Protein AF-A0A1F2UTS4-F1 (afdb_monomer)

Solvent-accessible surface area (backbone atoms only — not comparable to full-atom values): 5993 Å² total; per-residue (Å²): 135,87,84,77,81,80,77,76,79,77,78,52,72,67,57,52,50,58,37,44,77,69,73,43,92,57,64,93,75,62,80,80,78,71,81,84,73,78,79,88,81,87,81,90,79,92,71,55,71,69,58,50,52,55,44,47,52,54,13,60,77,68,72,48,55,52,67,56,50,53,52,51,53,56,50,50,54,52,50,53,51,51,52,57,53,51,54,69,73,76,109

Secondary structure (DSSP, 8-state):
---------PPPHHHHHHHHHTT---GGG----S-PPPPPPP------HHHHHHHHHHHHHTTS-HHHHHHHHHHHHHHHHHHHHHHHHH-

Radius of gyration: 24.49 Å; Cα contacts (8 Å, |Δi|>4): 21; chains: 1; bounding box: 65×44×60 Å

Sequence (91 aa):
MKRTRETKKVSSAESIARMADRGKDVSRYFTNRGRMMPPIQRVNVDFTAPMLQELDQAASELNVSRQAVIKAFVRQALDQHHLARKARRAG

Foldseek 3Di:
DDDDDPDPPDDDPVNLVVCVVVVHDSVVVCPVPDDDDDDDDDDDDDDDPVRVVVLVVVCVVVVHDSVVSVVVVVVVVVVVVVVVVVVVVVD

Mean predicted aligned error: 11.08 Å

pLDDT: mean 89.1, std 13.39, range [41.25, 98.5]

Structure (mmCIF, N/CA/C/O backbone):
data_AF-A0A1F2UTS4-F1
#
_entry.id   AF-A0A1F2UTS4-F1
#
loop_
_atom_site.group_PDB
_atom_site.id
_atom_site.type_symbol
_atom_site.label_atom_id
_atom_site.label_alt_id
_atom_site.label_comp_id
_atom_site.label_asym_id
_atom_site.label_entity_id
_atom_site.label_seq_id
_atom_site.pdbx_PDB_ins_code
_atom_site.Cartn_x
_atom_site.Cartn_y
_atom_site.Cartn_z
_atom_site.occupancy
_atom_site.B_iso_or_equiv
_atom_site.auth_seq_id
_atom_site.auth_comp_id
_atom_site.auth_asym_id
_atom_site.auth_atom_id
_atom_site.pdbx_PDB_model_num
ATOM 1 N N . MET A 1 1 ? 47.492 29.843 -8.983 1.00 41.25 1 MET A N 1
ATOM 2 C CA . MET A 1 1 ? 46.715 29.133 -10.029 1.00 41.25 1 MET A CA 1
ATOM 3 C C . MET A 1 1 ? 45.815 28.106 -9.351 1.00 41.25 1 MET A C 1
ATOM 5 O O . MET A 1 1 ? 46.332 27.246 -8.649 1.00 41.25 1 MET A O 1
ATOM 9 N N . LYS A 1 2 ? 44.486 28.225 -9.467 1.00 42.59 2 LYS A N 1
ATOM 10 C CA . LYS A 1 2 ? 43.539 27.287 -8.837 1.00 42.59 2 LYS A CA 1
ATOM 11 C C . LYS A 1 2 ? 43.349 26.084 -9.770 1.00 42.59 2 LYS A C 1
ATOM 13 O O . LYS A 1 2 ? 42.904 26.269 -10.896 1.00 42.59 2 LYS A O 1
ATOM 18 N N . ARG A 1 3 ? 43.716 24.873 -9.332 1.00 52.06 3 ARG A N 1
ATOM 19 C CA . ARG A 1 3 ? 43.449 23.630 -10.078 1.00 52.06 3 ARG A CA 1
ATOM 20 C C . ARG A 1 3 ? 41.968 23.283 -9.925 1.00 52.06 3 ARG A C 1
ATOM 22 O O . ARG A 1 3 ? 41.533 22.915 -8.836 1.00 52.06 3 ARG A O 1
ATOM 29 N N . THR A 1 4 ? 41.191 23.431 -10.988 1.00 51.94 4 THR A N 1
ATOM 30 C CA . THR A 1 4 ? 39.813 22.941 -11.053 1.00 51.94 4 THR A CA 1
ATOM 31 C C . THR A 1 4 ? 39.833 21.416 -11.151 1.00 51.94 4 THR A C 1
ATOM 33 O O . THR A 1 4 ? 40.492 20.842 -12.014 1.00 51.94 4 THR A O 1
ATOM 36 N N . ARG A 1 5 ? 39.153 20.741 -10.216 1.00 59.78 5 ARG A N 1
ATOM 37 C CA . ARG A 1 5 ? 38.953 19.285 -10.239 1.00 59.78 5 ARG A CA 1
ATOM 38 C C . ARG A 1 5 ? 38.156 18.937 -11.497 1.00 59.78 5 ARG A C 1
ATOM 40 O O . ARG A 1 5 ? 37.017 19.370 -11.631 1.00 59.78 5 ARG A O 1
ATOM 47 N N . GLU A 1 6 ? 38.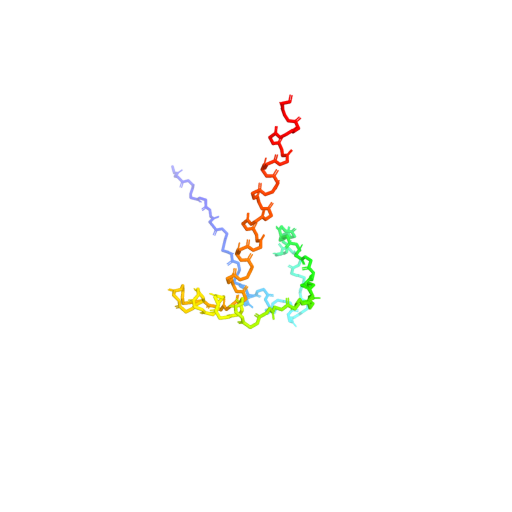757 18.174 -12.402 1.00 60.47 6 GLU A N 1
ATOM 48 C CA . GLU A 1 6 ? 38.099 17.688 -13.612 1.00 60.47 6 GLU A CA 1
ATOM 49 C C . GLU A 1 6 ? 36.950 16.748 -13.211 1.00 60.47 6 GLU A C 1
ATOM 51 O O . GLU A 1 6 ?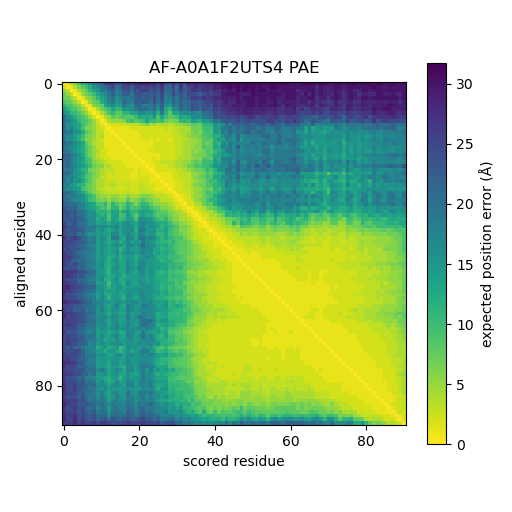 37.156 15.683 -12.620 1.00 60.47 6 GLU A O 1
ATOM 56 N N . THR A 1 7 ? 35.709 17.168 -13.450 1.00 58.72 7 THR A N 1
ATOM 57 C CA . THR A 1 7 ? 34.530 16.344 -13.188 1.00 58.72 7 THR A CA 1
ATOM 58 C C . THR A 1 7 ? 34.444 15.278 -14.273 1.00 58.72 7 THR A C 1
ATOM 60 O O . THR A 1 7 ? 34.062 15.540 -15.411 1.00 58.72 7 THR A O 1
ATOM 63 N N . LYS A 1 8 ? 34.838 14.047 -13.928 1.00 59.56 8 LYS A N 1
ATOM 64 C CA . LYS A 1 8 ? 34.734 12.876 -14.809 1.00 59.56 8 LYS A CA 1
ATOM 65 C C . LYS A 1 8 ? 33.308 12.803 -15.376 1.00 59.56 8 LYS A C 1
ATOM 67 O O . LYS A 1 8 ? 32.362 12.616 -14.611 1.00 59.56 8 LYS A O 1
ATOM 72 N N . LYS A 1 9 ? 33.147 12.963 -16.698 1.00 63.31 9 LYS A N 1
ATOM 73 C CA . LYS A 1 9 ? 31.848 12.824 -17.380 1.00 63.31 9 LYS A CA 1
ATOM 74 C C . LYS A 1 9 ? 31.273 11.443 -17.064 1.00 63.31 9 LYS A C 1
ATOM 76 O O . LYS A 1 9 ? 31.818 10.428 -17.497 1.00 63.31 9 LYS A O 1
ATOM 81 N N . VAL A 1 10 ? 30.184 11.409 -16.301 1.00 66.75 10 VAL A N 1
ATOM 82 C CA . VAL A 1 10 ? 29.428 10.1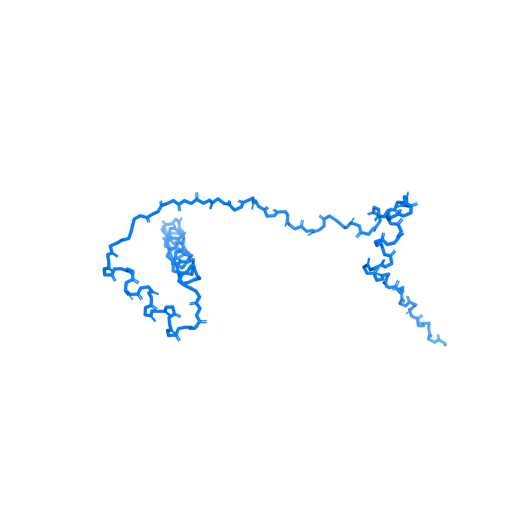81 -16.050 1.00 66.75 10 VAL A CA 1
ATOM 83 C C . VAL A 1 10 ? 28.864 9.724 -17.395 1.00 66.75 10 VAL A C 1
ATOM 85 O O . VAL A 1 10 ? 28.186 10.490 -18.078 1.00 66.75 10 VAL A O 1
ATOM 88 N N . SER A 1 11 ? 29.209 8.509 -17.822 1.00 77.50 11 SER A N 1
ATOM 89 C CA . SER A 1 11 ? 28.662 7.930 -19.052 1.00 77.50 11 SER A CA 1
ATOM 90 C C . SER A 1 11 ? 27.144 7.792 -18.910 1.00 77.50 11 SER A C 1
ATOM 92 O O . SER A 1 11 ? 26.670 7.335 -17.872 1.00 77.50 11 SER A O 1
ATOM 94 N N . SER A 1 12 ? 26.380 8.187 -19.932 1.00 88.50 12 SER A N 1
ATOM 95 C CA . SER A 1 12 ? 24.925 7.999 -19.930 1.00 88.50 12 SER A CA 1
ATOM 96 C C . SER A 1 12 ? 24.567 6.510 -19.905 1.00 88.50 12 SER A C 1
ATOM 98 O O . SER A 1 12 ? 25.335 5.671 -20.385 1.00 88.50 12 SER A O 1
ATOM 100 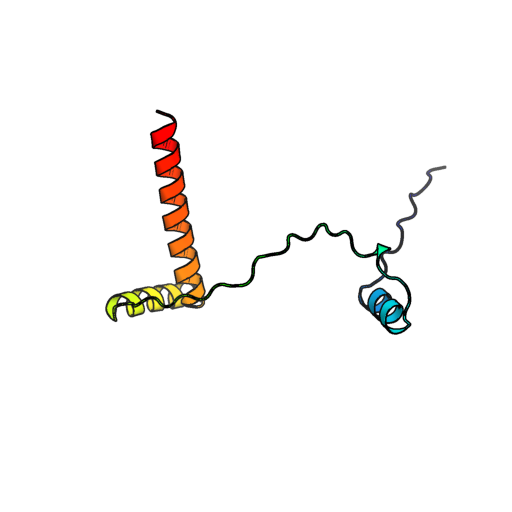N N . ALA A 1 13 ? 23.377 6.183 -19.394 1.00 89.94 13 ALA A N 1
ATOM 101 C CA . ALA A 1 13 ? 22.867 4.811 -19.393 1.00 89.94 13 ALA A CA 1
ATOM 102 C C . ALA A 1 13 ? 22.835 4.212 -20.811 1.00 89.94 13 ALA A C 1
ATOM 104 O O . ALA A 1 13 ? 23.247 3.073 -21.011 1.00 89.94 13 ALA A O 1
ATOM 105 N N . GLU A 1 14 ? 22.448 5.010 -21.811 1.00 91.69 14 GLU A N 1
ATOM 106 C CA . GLU A 1 14 ? 22.417 4.592 -23.217 1.00 91.69 14 GLU A CA 1
ATOM 107 C C . GLU A 1 14 ? 23.815 4.263 -23.767 1.00 91.69 14 GLU A C 1
ATOM 109 O O . GLU A 1 14 ? 23.992 3.298 -24.507 1.00 91.69 14 GLU A O 1
ATOM 114 N N . SER A 1 15 ? 24.843 5.020 -23.370 1.00 92.06 15 SER A N 1
ATOM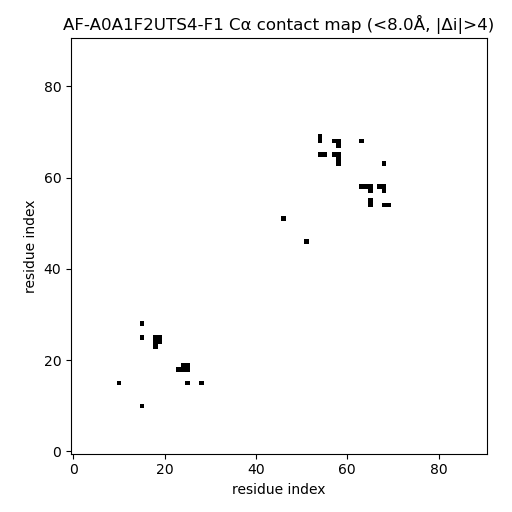 115 C CA . SER A 1 15 ? 26.229 4.731 -23.757 1.00 92.06 15 SER A CA 1
ATOM 116 C C . SER A 1 15 ? 26.717 3.407 -23.160 1.00 92.06 15 SER A C 1
ATOM 118 O O . SER A 1 15 ? 27.381 2.622 -23.840 1.00 92.06 15 SER A O 1
ATOM 120 N N . ILE A 1 16 ? 26.344 3.126 -21.907 1.00 92.19 16 ILE A N 1
ATOM 121 C CA . ILE A 1 16 ? 26.653 1.861 -21.227 1.00 92.19 16 ILE A CA 1
ATOM 122 C C . ILE A 1 16 ? 25.936 0.689 -21.906 1.00 92.19 16 ILE A C 1
ATOM 124 O O . ILE A 1 16 ? 26.582 -0.323 -22.174 1.00 92.19 16 ILE A O 1
ATOM 128 N N . ALA A 1 17 ? 24.659 0.850 -22.268 1.00 92.88 17 ALA A N 1
ATOM 129 C CA . ALA A 1 17 ? 23.901 -0.154 -23.015 1.00 92.88 17 ALA A CA 1
ATOM 130 C C . ALA A 1 17 ? 24.577 -0.488 -24.356 1.00 92.88 17 ALA A C 1
ATOM 132 O O . ALA A 1 17 ? 24.914 -1.641 -24.605 1.00 92.88 17 ALA A O 1
ATOM 133 N N . ARG A 1 18 ? 24.941 0.528 -25.153 1.00 95.50 18 ARG A N 1
ATOM 134 C CA . ARG A 1 18 ? 25.650 0.322 -26.430 1.00 95.50 18 ARG A CA 1
ATOM 135 C C . ARG A 1 18 ? 27.019 -0.347 -26.274 1.00 95.50 18 ARG A C 1
ATOM 137 O O . ARG A 1 18 ? 27.497 -0.974 -27.217 1.00 95.50 18 ARG A O 1
ATOM 144 N N . MET A 1 19 ? 27.710 -0.163 -25.143 1.00 94.19 19 MET A N 1
ATOM 145 C CA . MET A 1 19 ? 28.952 -0.893 -24.857 1.00 94.19 19 MET A CA 1
ATOM 146 C C . MET A 1 19 ? 28.671 -2.377 -24.614 1.00 94.19 19 MET A C 1
ATOM 148 O O . MET A 1 19 ? 29.369 -3.209 -25.193 1.00 94.19 19 MET A O 1
ATOM 152 N N . ALA A 1 20 ? 27.640 -2.687 -23.827 1.00 94.44 20 ALA A N 1
ATOM 153 C CA . ALA A 1 20 ? 27.211 -4.057 -23.563 1.00 94.44 20 ALA A CA 1
ATOM 154 C C . ALA A 1 20 ? 26.749 -4.770 -24.846 1.00 94.44 20 ALA A C 1
ATOM 156 O O . ALA A 1 20 ? 27.201 -5.882 -25.105 1.00 94.44 20 ALA A O 1
ATOM 157 N N . ASP A 1 21 ? 25.964 -4.104 -25.703 1.00 96.25 21 ASP A N 1
ATOM 158 C CA . ASP A 1 21 ? 25.490 -4.658 -26.986 1.00 96.25 21 ASP A CA 1
ATOM 159 C C . ASP A 1 21 ? 26.640 -5.050 -27.928 1.00 96.25 21 ASP A C 1
ATOM 161 O O . ASP A 1 21 ? 26.521 -5.957 -28.745 1.00 96.25 21 ASP A O 1
ATOM 165 N N . ARG A 1 22 ? 27.790 -4.373 -27.808 1.00 95.94 22 ARG A N 1
ATOM 166 C CA . ARG A 1 22 ? 29.017 -4.673 -28.568 1.00 95.94 22 ARG A CA 1
ATOM 167 C C . ARG A 1 22 ? 29.900 -5.730 -27.895 1.00 95.94 22 ARG A C 1
ATOM 169 O O . ARG A 1 22 ? 31.053 -5.884 -28.291 1.00 95.94 22 ARG A O 1
ATOM 176 N N . GLY A 1 23 ? 29.411 -6.387 -26.843 1.00 94.44 23 GLY A N 1
ATOM 177 C CA . GLY A 1 23 ? 30.152 -7.383 -26.069 1.00 94.44 23 GLY A CA 1
ATOM 178 C C . GLY A 1 23 ? 31.283 -6.809 -25.209 1.00 94.44 23 GLY A C 1
ATOM 179 O O . GLY A 1 23 ? 32.179 -7.551 -24.815 1.00 94.44 23 GLY A O 1
ATOM 180 N N . LYS A 1 24 ? 31.296 -5.495 -24.931 1.00 95.69 24 LYS A N 1
ATOM 181 C CA . LYS A 1 24 ? 32.318 -4.890 -24.061 1.00 95.69 24 LYS A CA 1
ATOM 182 C C . LYS A 1 24 ? 31.970 -5.102 -22.594 1.00 95.69 24 LYS A C 1
ATOM 184 O O . LYS A 1 24 ? 30.809 -4.998 -22.206 1.00 95.69 24 LYS A O 1
ATOM 189 N N . ASP A 1 25 ? 32.997 -5.287 -21.768 1.00 93.12 25 ASP A N 1
ATOM 190 C CA . ASP A 1 25 ? 32.815 -5.360 -20.322 1.00 93.12 25 ASP A CA 1
ATOM 191 C C . ASP A 1 25 ? 32.315 -4.020 -19.748 1.00 93.12 25 ASP A C 1
ATOM 193 O O . ASP A 1 25 ? 32.927 -2.957 -19.910 1.00 93.12 25 ASP A O 1
ATOM 197 N N . VAL A 1 26 ? 31.178 -4.093 -19.059 1.00 93.00 26 VAL A N 1
ATOM 198 C CA . VAL A 1 26 ? 30.501 -2.982 -18.382 1.00 93.00 26 VAL A CA 1
ATOM 199 C C . VAL A 1 26 ? 30.457 -3.166 -16.859 1.00 93.00 26 VAL A C 1
ATOM 201 O O . VAL A 1 26 ? 29.876 -2.330 -16.168 1.00 93.00 26 VAL A O 1
ATOM 204 N N . SER A 1 27 ? 31.111 -4.200 -16.316 1.00 89.69 27 SER A N 1
ATOM 205 C CA . SER A 1 27 ? 31.171 -4.532 -14.883 1.00 89.69 27 SER A CA 1
ATOM 206 C C . SER A 1 27 ? 31.544 -3.333 -14.002 1.00 89.69 27 SER A C 1
ATOM 208 O O . SER A 1 27 ? 30.931 -3.108 -12.962 1.00 89.69 27 SER A O 1
ATOM 210 N N . ARG A 1 28 ? 32.462 -2.477 -14.474 1.00 90.00 28 ARG A N 1
ATOM 211 C CA . ARG A 1 28 ? 32.897 -1.238 -13.799 1.00 90.00 28 ARG A CA 1
ATOM 212 C C . ARG A 1 28 ? 31.775 -0.240 -13.481 1.00 90.00 28 ARG A C 1
ATOM 214 O O . ARG A 1 28 ? 31.983 0.657 -12.666 1.00 90.00 28 ARG A O 1
ATOM 221 N N . TYR A 1 29 ? 30.623 -0.346 -14.147 1.00 86.94 29 TYR A N 1
ATOM 222 C CA . TYR A 1 29 ? 29.453 0.504 -13.909 1.00 86.94 29 TYR A CA 1
ATOM 223 C C . TYR A 1 29 ? 28.492 -0.089 -12.863 1.00 86.94 29 TYR A C 1
ATOM 225 O O . TYR A 1 29 ? 27.630 0.627 -12.351 1.00 86.94 29 TYR A O 1
ATOM 233 N N . PHE A 1 30 ? 28.656 -1.363 -12.488 1.00 85.44 30 PHE A N 1
ATOM 234 C CA . PHE A 1 30 ? 27.867 -2.023 -11.450 1.00 85.44 30 PHE A CA 1
ATOM 235 C C . PHE A 1 30 ? 28.536 -1.839 -10.087 1.00 85.44 30 PHE A C 1
ATOM 237 O O . PHE A 1 30 ? 29.568 -2.426 -9.784 1.00 85.44 30 PHE A O 1
ATOM 244 N N . THR A 1 31 ? 27.931 -1.020 -9.228 1.00 84.50 31 THR A N 1
ATOM 245 C CA . THR A 1 31 ? 28.460 -0.768 -7.874 1.00 84.50 31 THR A CA 1
ATOM 246 C C . THR A 1 31 ? 28.056 -1.838 -6.861 1.00 84.50 31 THR A C 1
ATOM 248 O O . THR A 1 31 ? 28.571 -1.842 -5.747 1.00 84.50 31 THR A O 1
ATOM 251 N N . ASN A 1 32 ? 27.090 -2.693 -7.218 1.00 79.56 32 ASN A N 1
ATOM 252 C CA . ASN A 1 32 ? 26.426 -3.652 -6.331 1.00 79.56 32 ASN A CA 1
ATOM 253 C C . ASN A 1 32 ? 25.914 -3.036 -5.008 1.00 79.56 32 ASN A C 1
ATOM 255 O O . ASN A 1 32 ? 25.730 -3.730 -4.014 1.00 79.56 32 ASN A O 1
ATOM 259 N N . ARG A 1 33 ? 25.686 -1.713 -4.984 1.00 83.38 33 ARG A N 1
ATOM 260 C CA . ARG A 1 33 ? 25.159 -0.978 -3.819 1.00 83.38 33 ARG A CA 1
ATOM 261 C C . ARG A 1 33 ? 23.631 -0.972 -3.756 1.00 83.38 33 ARG A C 1
ATOM 263 O O . ARG A 1 33 ? 23.059 -0.399 -2.834 1.00 83.38 33 ARG A O 1
ATOM 270 N N . GLY A 1 34 ? 22.967 -1.569 -4.744 1.00 79.12 34 GLY A N 1
ATOM 271 C CA . GLY A 1 34 ? 21.522 -1.749 -4.730 1.00 79.12 34 GLY A CA 1
ATOM 272 C C . GLY A 1 34 ? 21.129 -2.811 -3.708 1.00 79.12 34 GLY A C 1
ATOM 273 O O . GLY A 1 34 ? 21.739 -3.875 -3.644 1.00 79.12 34 GLY A O 1
ATOM 274 N N . ARG A 1 35 ? 20.091 -2.543 -2.915 1.00 83.44 35 ARG A N 1
ATOM 275 C CA . ARG A 1 35 ? 19.480 -3.575 -2.079 1.00 83.44 35 ARG A CA 1
ATOM 276 C C . ARG A 1 35 ? 18.596 -4.446 -2.965 1.00 83.44 35 ARG A C 1
ATOM 278 O O . ARG A 1 35 ? 17.601 -3.959 -3.496 1.00 83.44 35 ARG A O 1
ATOM 285 N N . MET A 1 36 ? 18.941 -5.724 -3.104 1.00 82.38 36 MET A N 1
ATOM 286 C CA . MET A 1 36 ? 18.049 -6.685 -3.747 1.00 82.38 36 MET A CA 1
ATOM 287 C C . MET A 1 36 ? 16.807 -6.851 -2.866 1.00 82.38 36 MET A C 1
ATOM 289 O O . MET A 1 36 ? 16.908 -7.238 -1.700 1.00 82.38 36 MET A O 1
ATOM 293 N N . MET A 1 37 ? 15.643 -6.487 -3.402 1.00 82.75 37 MET A N 1
ATOM 294 C CA . MET A 1 37 ? 14.375 -6.691 -2.713 1.00 82.75 37 MET A CA 1
ATOM 295 C C . MET A 1 37 ? 13.925 -8.135 -2.936 1.00 82.75 37 MET A C 1
ATOM 297 O O . MET A 1 37 ? 14.027 -8.627 -4.062 1.00 82.75 37 MET A O 1
ATOM 301 N N . PRO A 1 38 ? 13.434 -8.825 -1.894 1.00 85.56 38 PRO A N 1
ATOM 302 C CA . PRO A 1 38 ? 12.866 -10.151 -2.072 1.00 85.56 38 PRO A CA 1
ATOM 303 C C . PRO A 1 38 ? 11.665 -10.091 -3.030 1.00 85.56 38 PRO A C 1
ATOM 305 O O . PRO A 1 38 ? 11.018 -9.041 -3.141 1.00 85.56 38 PRO A O 1
ATOM 308 N N . PRO A 1 39 ? 11.344 -11.203 -3.713 1.00 88.62 39 PRO A N 1
ATOM 309 C CA . PRO A 1 39 ? 10.178 -11.264 -4.583 1.00 88.62 39 PRO A CA 1
ATOM 310 C C . PRO A 1 39 ? 8.891 -10.958 -3.803 1.00 88.62 39 PRO A C 1
ATOM 312 O O . PRO A 1 39 ? 8.777 -11.248 -2.609 1.00 88.62 39 PRO A O 1
ATOM 315 N N . ILE A 1 40 ? 7.905 -10.375 -4.492 1.00 88.62 40 ILE A N 1
ATOM 316 C CA . ILE A 1 40 ? 6.592 -10.079 -3.908 1.00 88.62 40 ILE A CA 1
ATOM 317 C C . ILE A 1 40 ? 5.884 -11.399 -3.594 1.00 88.62 40 ILE A C 1
ATOM 319 O O . ILE A 1 40 ? 5.592 -12.180 -4.497 1.00 88.62 40 ILE A O 1
ATOM 323 N N . GLN A 1 41 ? 5.557 -11.614 -2.322 1.00 93.19 41 GLN A N 1
ATOM 324 C CA . GLN A 1 41 ? 4.715 -12.726 -1.888 1.00 93.19 41 GLN A CA 1
ATOM 325 C C . GLN A 1 41 ? 3.248 -12.295 -1.934 1.00 93.19 41 GLN A C 1
ATOM 327 O O . GLN A 1 41 ? 2.892 -11.230 -1.425 1.00 93.19 41 GLN A O 1
ATOM 332 N N . ARG A 1 42 ? 2.400 -13.104 -2.574 1.00 92.88 42 ARG A N 1
ATOM 333 C CA . ARG A 1 42 ? 0.953 -12.874 -2.657 1.00 92.88 42 ARG A CA 1
ATOM 334 C C . ARG A 1 42 ? 0.253 -13.778 -1.656 1.00 92.88 42 ARG A C 1
ATOM 336 O O . ARG A 1 42 ? 0.571 -14.959 -1.574 1.00 92.88 42 ARG A O 1
ATOM 343 N N . VAL A 1 43 ? -0.694 -13.212 -0.922 1.00 94.69 43 VAL A N 1
ATOM 344 C CA . VAL A 1 43 ? -1.509 -13.928 0.060 1.00 94.69 43 VAL A CA 1
ATOM 345 C C . VAL A 1 43 ? -2.975 -13.586 -0.172 1.00 94.69 43 VAL A C 1
ATOM 347 O O . VAL A 1 43 ? -3.291 -12.449 -0.526 1.00 94.69 43 VAL A O 1
ATOM 350 N N . ASN A 1 44 ? -3.847 -14.574 0.011 1.00 95.81 44 ASN A N 1
ATOM 351 C CA . ASN A 1 44 ? -5.293 -14.381 -0.028 1.00 95.81 44 ASN A CA 1
ATOM 352 C C . ASN A 1 44 ? -5.788 -14.080 1.388 1.00 95.81 44 ASN A C 1
ATOM 354 O O . ASN A 1 44 ? -5.315 -14.688 2.348 1.00 95.81 44 ASN A O 1
ATOM 358 N N . VAL A 1 45 ? -6.713 -13.132 1.506 1.00 95.25 45 VAL A N 1
ATOM 359 C CA . VAL A 1 45 ? -7.328 -12.720 2.770 1.00 95.25 45 VAL A CA 1
ATOM 360 C C . VAL A 1 45 ? -8.798 -12.455 2.497 1.00 95.25 45 VAL A C 1
ATOM 362 O O . VAL A 1 45 ? -9.122 -11.738 1.548 1.00 95.25 45 VAL A O 1
ATOM 365 N N . ASP A 1 46 ? -9.663 -13.013 3.334 1.00 97.31 46 ASP A N 1
ATOM 366 C CA . ASP A 1 46 ? -11.095 -12.764 3.260 1.00 97.31 46 ASP A CA 1
ATOM 367 C C . ASP A 1 46 ? -11.438 -11.450 3.965 1.00 97.31 46 ASP A C 1
ATOM 369 O O . ASP A 1 46 ? -10.976 -11.171 5.073 1.00 97.31 46 ASP A O 1
ATOM 373 N N . PHE A 1 47 ? -12.272 -10.644 3.314 1.00 97.19 47 PHE A N 1
ATOM 374 C CA . PHE A 1 47 ? -12.804 -9.400 3.856 1.00 97.19 47 PHE A CA 1
ATOM 375 C C . PHE A 1 47 ? -14.323 -9.467 3.829 1.00 97.19 47 PHE A C 1
ATOM 377 O O . PHE A 1 47 ? -14.920 -9.898 2.841 1.00 97.19 47 PHE A O 1
ATOM 384 N N . THR A 1 48 ? -14.959 -9.012 4.904 1.00 98.19 48 THR A N 1
ATOM 385 C CA . THR A 1 48 ? -16.413 -8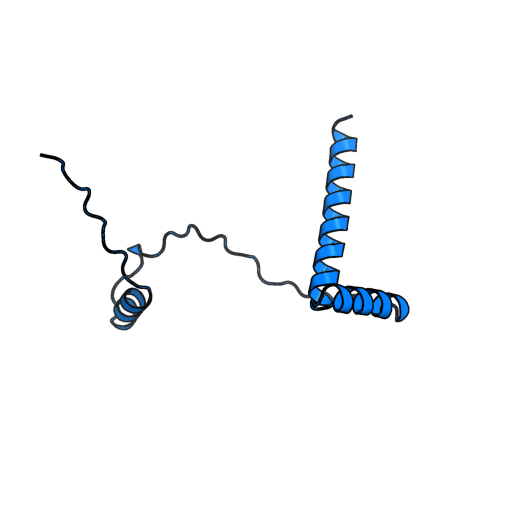.859 4.910 1.00 98.19 48 THR A CA 1
ATOM 386 C C . THR A 1 48 ? -16.814 -7.707 3.984 1.00 98.19 48 THR A C 1
ATOM 388 O O . THR A 1 48 ? -16.031 -6.786 3.736 1.00 98.19 48 THR A O 1
ATOM 391 N N . ALA A 1 49 ? -18.048 -7.733 3.473 1.00 98.06 49 ALA A N 1
ATOM 392 C CA . ALA A 1 49 ? -18.545 -6.654 2.621 1.00 98.06 49 ALA A CA 1
ATOM 393 C C . ALA A 1 49 ? -18.478 -5.265 3.300 1.00 98.06 49 ALA A C 1
ATOM 395 O O . ALA A 1 49 ? -18.010 -4.335 2.644 1.00 98.06 49 ALA A O 1
ATOM 396 N N . PRO A 1 50 ? -18.829 -5.109 4.597 1.00 98.38 50 PRO A N 1
ATOM 397 C CA . PRO A 1 50 ? -18.663 -3.831 5.294 1.00 98.38 50 PRO A CA 1
ATOM 398 C C . PRO A 1 50 ? -17.207 -3.351 5.339 1.00 98.38 50 PRO A C 1
ATOM 400 O O . PRO A 1 50 ? -16.930 -2.196 5.034 1.00 98.38 50 PRO A O 1
ATOM 403 N N . MET A 1 51 ? -16.252 -4.249 5.608 1.00 98.00 51 MET A N 1
ATOM 404 C CA . MET A 1 51 ? -14.831 -3.878 5.618 1.00 98.00 51 MET A CA 1
ATOM 405 C C . MET A 1 51 ? -14.353 -3.398 4.246 1.00 98.00 51 MET A C 1
ATOM 407 O O . MET A 1 51 ? -13.556 -2.467 4.160 1.00 98.00 51 MET A O 1
ATOM 411 N N . LEU A 1 52 ? -14.822 -4.022 3.161 1.00 97.75 52 LEU A N 1
ATOM 412 C CA . LEU A 1 52 ? -14.487 -3.568 1.811 1.00 97.75 52 LEU A CA 1
ATOM 413 C C . LEU A 1 52 ? -15.046 -2.173 1.526 1.00 97.75 52 LEU A C 1
ATOM 415 O O . LEU A 1 52 ? -14.330 -1.364 0.944 1.00 97.75 52 LEU A O 1
ATOM 419 N N . GLN A 1 53 ? -16.269 -1.879 1.974 1.00 98.31 53 GLN A N 1
ATOM 420 C CA . GLN A 1 53 ? -16.873 -0.551 1.828 1.00 98.31 53 GLN A CA 1
ATOM 421 C C . GLN A 1 53 ? -16.066 0.522 2.566 1.00 98.31 53 GLN A C 1
ATOM 423 O O . GLN A 1 53 ? -15.773 1.566 1.989 1.00 98.31 53 GLN A O 1
ATOM 428 N N . GLU A 1 54 ? -15.642 0.252 3.802 1.00 98.12 54 GLU A N 1
ATOM 429 C CA . GLU A 1 54 ? -14.791 1.171 4.571 1.00 98.12 54 GLU A CA 1
ATOM 430 C C . GLU A 1 54 ? -13.439 1.412 3.881 1.00 98.12 54 GLU A C 1
ATOM 432 O O . GLU A 1 54 ? -12.981 2.551 3.759 1.00 98.12 54 GLU A O 1
ATOM 437 N N . LEU A 1 55 ? -12.807 0.347 3.376 1.00 98.12 55 LEU A N 1
ATOM 438 C CA . LEU A 1 55 ? -11.541 0.445 2.645 1.00 98.12 55 LEU A CA 1
ATOM 439 C C . LEU A 1 55 ? -11.688 1.213 1.325 1.00 98.12 55 LEU A C 1
ATOM 441 O O . LEU A 1 55 ? -10.768 1.939 0.945 1.00 98.12 55 LEU A O 1
ATOM 445 N N . ASP A 1 56 ? -12.812 1.054 0.627 1.00 98.31 56 ASP A N 1
ATOM 446 C CA . ASP A 1 56 ? -13.114 1.775 -0.611 1.00 98.31 56 ASP A CA 1
ATOM 447 C C . ASP A 1 56 ? -13.371 3.256 -0.375 1.00 98.31 56 ASP A C 1
ATOM 449 O O . ASP A 1 56 ? -12.847 4.092 -1.114 1.00 98.31 56 ASP A O 1
ATOM 453 N N . GLN A 1 57 ? -14.104 3.590 0.685 1.00 98.50 57 GLN A N 1
ATOM 454 C CA . GLN A 1 57 ? -14.322 4.974 1.083 1.00 98.50 57 GLN A CA 1
ATOM 455 C C . GLN A 1 57 ? -12.987 5.665 1.393 1.00 98.50 57 GLN A C 1
ATOM 457 O O . GLN A 1 57 ? -12.679 6.708 0.815 1.00 98.50 57 GLN A O 1
ATOM 462 N N . ALA A 1 58 ? -12.137 5.032 2.209 1.00 98.12 58 ALA A N 1
ATOM 463 C CA . ALA A 1 58 ? -10.808 5.553 2.521 1.00 98.12 58 ALA A CA 1
ATOM 464 C C . ALA A 1 58 ? -9.921 5.692 1.270 1.00 98.12 58 ALA A C 1
ATOM 466 O O . ALA A 1 58 ? -9.179 6.664 1.126 1.00 98.12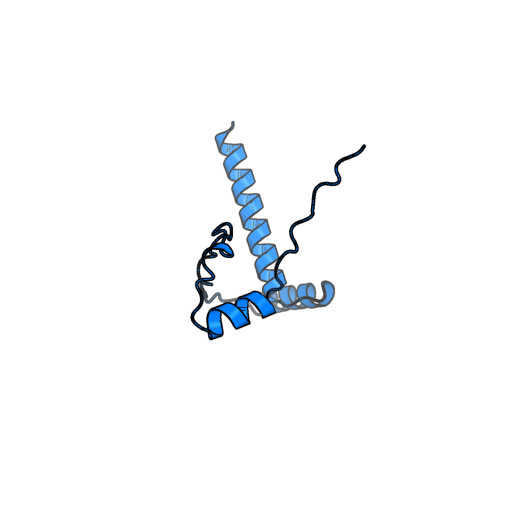 58 ALA A O 1
ATOM 467 N N . ALA A 1 59 ? -9.994 4.733 0.342 1.00 98.50 59 ALA A N 1
ATOM 468 C CA . ALA A 1 59 ? -9.255 4.787 -0.916 1.00 98.50 59 ALA A CA 1
ATOM 469 C C . ALA A 1 59 ? -9.697 5.972 -1.789 1.00 98.50 59 ALA A C 1
ATOM 471 O O . ALA A 1 59 ? -8.847 6.661 -2.359 1.00 98.50 59 ALA A O 1
ATOM 472 N N . SER A 1 60 ? -11.006 6.233 -1.847 1.00 98.31 60 SER A N 1
ATOM 473 C CA . SER A 1 60 ? -11.586 7.367 -2.569 1.00 98.31 60 SER A CA 1
ATOM 474 C C . SER A 1 60 ? -11.159 8.705 -1.967 1.00 98.31 60 SER A C 1
ATOM 476 O O . SER A 1 60 ? -10.700 9.583 -2.693 1.00 98.31 60 SER A O 1
ATOM 478 N N . GLU A 1 61 ? -11.266 8.863 -0.647 1.00 98.19 61 GLU A N 1
ATOM 479 C CA . GLU A 1 61 ? -10.897 10.102 0.056 1.00 98.19 61 GLU A CA 1
ATOM 480 C C . GLU A 1 61 ? -9.416 10.450 -0.106 1.00 98.19 61 GLU A C 1
ATOM 482 O O . GLU A 1 61 ? -9.054 11.610 -0.300 1.00 98.19 61 GLU A O 1
ATOM 487 N N . LEU A 1 62 ? -8.554 9.434 -0.064 1.00 97.12 62 LEU A N 1
ATOM 488 C CA . LEU A 1 62 ? -7.110 9.594 -0.212 1.00 97.12 62 LEU A CA 1
ATOM 489 C C . LEU A 1 62 ? -6.654 9.630 -1.679 1.00 97.12 62 LEU A C 1
ATOM 491 O O . LEU A 1 62 ? -5.473 9.862 -1.933 1.00 97.12 62 LEU A O 1
ATOM 495 N N . ASN A 1 63 ? -7.560 9.398 -2.635 1.00 97.81 63 ASN A N 1
ATOM 496 C CA . ASN A 1 63 ? -7.273 9.271 -4.065 1.00 97.81 63 ASN A CA 1
ATOM 497 C C . ASN A 1 63 ? -6.127 8.279 -4.365 1.00 97.81 63 ASN A C 1
ATOM 499 O O . ASN A 1 63 ? -5.176 8.568 -5.096 1.00 97.81 63 ASN A O 1
ATOM 503 N N . VAL A 1 64 ? -6.199 7.091 -3.764 1.00 98.06 64 VAL A N 1
ATOM 504 C CA . VAL A 1 64 ? -5.223 6.008 -3.953 1.00 98.06 64 VAL A CA 1
ATOM 505 C C . VAL A 1 64 ? -5.929 4.673 -4.154 1.00 98.06 64 VAL A C 1
ATOM 507 O O . VAL A 1 64 ? -7.110 4.512 -3.882 1.00 98.06 64 VAL A O 1
ATOM 510 N N . SER A 1 65 ? -5.194 3.657 -4.607 1.00 98.38 65 SER A N 1
ATOM 511 C CA . SER A 1 65 ? -5.756 2.305 -4.704 1.00 98.38 65 SER A CA 1
ATOM 512 C C . SER A 1 65 ? -6.109 1.722 -3.325 1.00 98.38 65 SER A C 1
ATOM 514 O O . SER A 1 65 ? -5.354 1.902 -2.366 1.00 98.38 65 SER A O 1
ATOM 516 N N . ARG A 1 66 ? -7.154 0.885 -3.257 1.00 97.81 66 ARG A N 1
ATOM 517 C CA . ARG A 1 66 ? -7.485 0.061 -2.073 1.00 97.81 66 ARG A CA 1
ATOM 518 C C . ARG A 1 66 ? -6.271 -0.705 -1.531 1.00 97.81 66 ARG A C 1
ATOM 520 O O . ARG A 1 66 ? -6.044 -0.778 -0.330 1.00 97.81 66 ARG A O 1
ATOM 527 N N . GLN A 1 67 ? -5.436 -1.234 -2.427 1.00 96.94 67 GLN A N 1
ATOM 528 C CA . GLN A 1 67 ? -4.191 -1.928 -2.080 1.00 96.94 67 GLN A CA 1
ATOM 529 C C . GLN A 1 67 ? -3.186 -1.031 -1.340 1.00 96.94 67 GLN A C 1
ATOM 531 O O . GLN A 1 67 ? -2.466 -1.515 -0.470 1.00 96.94 67 GLN A O 1
ATOM 536 N N . ALA A 1 68 ? -3.115 0.261 -1.668 1.00 97.81 68 ALA A N 1
ATOM 537 C CA . ALA A 1 68 ? -2.252 1.209 -0.967 1.00 97.81 68 ALA A CA 1
ATOM 538 C C . ALA A 1 68 ? -2.762 1.475 0.456 1.00 97.81 68 ALA A C 1
ATOM 540 O O . ALA A 1 68 ? -1.962 1.434 1.390 1.00 97.81 68 ALA A O 1
ATOM 541 N N . VAL A 1 69 ? -4.080 1.640 0.622 1.00 98.25 69 VAL A N 1
ATOM 542 C CA . VAL A 1 69 ? -4.727 1.775 1.939 1.00 98.25 69 VAL A CA 1
ATOM 543 C C . VAL A 1 69 ? -4.452 0.546 2.805 1.00 98.25 69 VAL A C 1
ATOM 545 O O . VAL A 1 69 ? -3.903 0.676 3.897 1.00 98.25 69 VAL A O 1
ATOM 548 N N . ILE A 1 70 ? -4.724 -0.659 2.285 1.00 97.81 70 ILE A N 1
ATOM 549 C CA . ILE A 1 70 ? -4.474 -1.924 2.997 1.00 97.81 70 ILE A CA 1
ATOM 550 C C . ILE A 1 70 ? -3.007 -2.016 3.437 1.00 97.81 70 ILE A C 1
ATOM 552 O O . ILE A 1 70 ? -2.720 -2.300 4.600 1.00 97.81 70 ILE A O 1
ATOM 556 N N . LYS A 1 71 ? -2.059 -1.738 2.531 1.00 96.94 71 LYS A N 1
ATOM 557 C CA . LYS A 1 71 ? -0.623 -1.778 2.850 1.00 96.94 71 LYS A CA 1
ATOM 558 C C . LYS A 1 71 ? -0.248 -0.783 3.946 1.00 96.94 71 LYS A C 1
ATOM 560 O O . LYS A 1 71 ? 0.514 -1.146 4.842 1.00 96.94 71 LYS A O 1
ATOM 565 N N . ALA A 1 72 ? -0.764 0.442 3.879 1.00 97.12 72 ALA A N 1
ATOM 566 C CA . ALA A 1 72 ? -0.480 1.480 4.862 1.00 97.12 72 ALA A CA 1
ATOM 567 C C . ALA A 1 72 ? -1.017 1.101 6.249 1.00 97.12 72 ALA A C 1
ATOM 569 O O . ALA A 1 72 ? -0.271 1.144 7.227 1.00 97.12 72 ALA A O 1
ATOM 570 N N . PHE A 1 73 ? -2.269 0.645 6.329 1.00 96.94 73 PHE A N 1
ATOM 571 C CA . PHE A 1 73 ? -2.897 0.270 7.598 1.00 96.94 73 PHE A CA 1
ATOM 572 C C . PHE A 1 73 ? -2.227 -0.949 8.237 1.00 96.94 73 PHE A C 1
ATOM 574 O O . PHE A 1 73 ? -1.903 -0.918 9.425 1.00 96.94 73 PHE A O 1
ATOM 581 N N . VAL A 1 74 ? -1.919 -1.990 7.454 1.00 97.25 74 VAL A N 1
ATOM 582 C CA . VAL A 1 74 ? -1.177 -3.161 7.954 1.00 97.25 74 VAL A CA 1
ATOM 583 C C . VAL A 1 74 ? 0.208 -2.753 8.463 1.00 97.25 74 VAL A C 1
ATOM 585 O O . VAL A 1 74 ? 0.621 -3.179 9.543 1.00 97.25 74 VAL A O 1
ATOM 588 N N . ARG A 1 75 ? 0.929 -1.893 7.729 1.00 97.88 75 ARG A N 1
ATOM 589 C CA . ARG A 1 75 ? 2.240 -1.383 8.156 1.00 97.88 75 ARG A CA 1
ATOM 590 C C . ARG A 1 75 ? 2.137 -0.628 9.481 1.00 97.88 75 ARG A C 1
ATOM 592 O O . ARG A 1 75 ? 2.906 -0.933 10.396 1.00 97.88 75 ARG A O 1
ATOM 599 N N . GLN A 1 76 ? 1.177 0.287 9.595 1.00 97.44 76 GLN A N 1
ATOM 600 C CA . GLN A 1 76 ? 0.935 1.075 10.802 1.00 97.44 76 GLN A CA 1
ATOM 601 C C . GLN A 1 76 ? 0.642 0.179 12.012 1.00 97.44 76 GLN A C 1
ATOM 603 O O . GLN A 1 76 ? 1.297 0.322 13.045 1.00 97.44 76 GLN A O 1
ATOM 608 N N . ALA A 1 77 ? -0.276 -0.783 11.878 1.00 97.44 77 ALA A N 1
ATOM 609 C CA . ALA A 1 77 ? -0.617 -1.714 12.954 1.00 97.44 77 ALA A CA 1
ATOM 610 C C . ALA A 1 77 ? 0.604 -2.536 13.409 1.00 97.44 77 ALA A C 1
ATOM 612 O O . ALA A 1 77 ? 0.863 -2.679 14.607 1.00 97.44 77 ALA A O 1
ATOM 613 N N . LEU A 1 78 ? 1.414 -3.023 12.460 1.00 97.94 78 LEU A N 1
ATOM 614 C CA . LEU A 1 78 ? 2.647 -3.750 12.771 1.00 97.94 78 LEU A CA 1
ATOM 615 C C . LEU A 1 78 ? 3.686 -2.863 13.468 1.00 97.94 78 LEU A C 1
ATOM 617 O O . LEU A 1 78 ? 4.350 -3.322 14.395 1.00 97.94 78 LEU A O 1
ATOM 621 N N . ASP A 1 79 ? 3.858 -1.608 13.043 1.00 97.19 79 ASP A N 1
ATOM 622 C CA . ASP A 1 79 ? 4.783 -0.673 13.700 1.00 97.19 79 ASP A CA 1
ATOM 623 C C . ASP A 1 79 ? 4.370 -0.385 15.141 1.00 97.19 79 ASP A C 1
ATOM 625 O O . ASP A 1 79 ? 5.191 -0.520 16.050 1.00 97.19 79 ASP A O 1
ATOM 629 N N . GLN A 1 80 ? 3.091 -0.083 15.367 1.00 97.06 80 GLN A N 1
ATOM 630 C CA . GLN A 1 80 ? 2.542 0.129 16.707 1.00 97.06 80 GLN A CA 1
ATOM 631 C C . GLN A 1 80 ? 2.749 -1.102 17.597 1.00 97.06 80 GLN A C 1
ATOM 633 O O . GLN A 1 80 ? 3.224 -0.985 18.730 1.00 97.06 80 GLN A O 1
ATOM 638 N N . HIS A 1 81 ? 2.485 -2.299 17.068 1.00 96.50 81 HIS A N 1
ATOM 639 C CA . HIS A 1 81 ? 2.715 -3.548 17.788 1.00 96.50 81 HIS A CA 1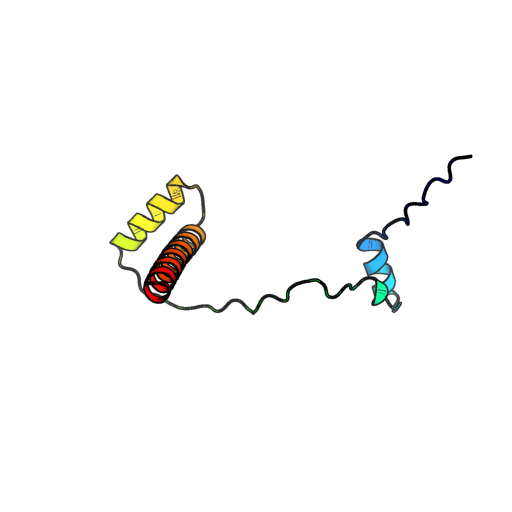
ATOM 640 C C . HIS A 1 81 ? 4.199 -3.754 18.149 1.00 96.50 81 HIS A C 1
ATOM 642 O O . HIS A 1 81 ? 4.516 -4.141 19.279 1.00 96.50 81 HIS A O 1
ATOM 648 N N . HIS A 1 82 ? 5.129 -3.461 17.234 1.00 96.06 82 HIS A N 1
ATOM 649 C CA . HIS A 1 82 ? 6.565 -3.543 17.516 1.00 96.06 82 HIS A CA 1
ATOM 650 C C . HIS A 1 82 ? 7.011 -2.541 18.583 1.00 96.06 82 HIS A C 1
ATOM 652 O O . HIS A 1 82 ? 7.784 -2.912 19.470 1.00 96.06 82 HIS A O 1
ATOM 658 N N . LEU A 1 83 ? 6.523 -1.300 18.524 1.00 95.75 83 LEU A N 1
ATOM 659 C CA . LEU A 1 83 ? 6.815 -0.272 19.526 1.00 95.75 83 LEU A CA 1
ATOM 660 C C . LEU A 1 83 ? 6.320 -0.704 20.912 1.00 95.75 83 LEU A C 1
ATOM 662 O O . LEU A 1 83 ? 7.101 -0.721 21.864 1.00 95.75 83 LEU A O 1
ATOM 666 N N . ALA A 1 84 ? 5.074 -1.174 21.008 1.00 94.44 84 ALA A N 1
ATOM 667 C CA . ALA A 1 84 ? 4.496 -1.669 22.256 1.00 94.44 84 ALA A CA 1
ATOM 668 C C . ALA A 1 84 ? 5.246 -2.887 22.825 1.00 94.44 84 ALA A C 1
ATOM 670 O O . ALA A 1 84 ? 5.338 -3.064 24.040 1.00 94.44 84 ALA A O 1
ATOM 671 N N . ARG A 1 85 ? 5.785 -3.761 21.966 1.00 95.38 85 ARG A N 1
ATOM 672 C CA . ARG A 1 85 ? 6.619 -4.896 22.397 1.00 95.38 85 ARG A CA 1
ATOM 673 C C . ARG A 1 85 ? 7.997 -4.470 22.890 1.00 95.38 85 ARG A C 1
ATOM 675 O O . ARG A 1 85 ? 8.504 -5.087 23.819 1.00 95.38 85 ARG A O 1
ATOM 682 N N . LYS A 1 86 ? 8.614 -3.463 22.267 1.00 94.25 86 LYS A N 1
ATOM 683 C CA . LYS A 1 86 ? 9.907 -2.928 22.716 1.00 94.25 86 LYS A CA 1
ATOM 684 C C . LYS A 1 86 ? 9.779 -2.262 24.083 1.00 94.25 86 LYS A C 1
ATOM 686 O O . LYS A 1 86 ? 10.584 -2.566 24.952 1.00 94.25 86 LYS A O 1
ATOM 691 N N . ALA A 1 87 ? 8.739 -1.451 24.288 1.00 91.88 87 ALA A N 1
ATOM 692 C CA . ALA A 1 87 ? 8.469 -0.807 25.575 1.00 91.88 87 ALA A CA 1
ATOM 693 C C . ALA A 1 87 ? 8.344 -1.833 26.716 1.00 91.88 87 ALA A C 1
ATOM 695 O O . ALA A 1 87 ? 9.007 -1.701 27.735 1.00 91.88 87 ALA A O 1
ATOM 696 N N . ARG A 1 88 ? 7.596 -2.922 26.492 1.00 90.69 88 ARG A N 1
ATOM 697 C CA . ARG A 1 88 ? 7.432 -4.026 27.458 1.00 90.69 88 ARG A CA 1
ATOM 698 C C . ARG A 1 88 ? 8.704 -4.815 27.783 1.00 90.69 88 ARG A C 1
ATOM 700 O O . ARG A 1 88 ? 8.699 -5.565 28.742 1.00 90.69 88 ARG A O 1
ATOM 707 N N . ARG A 1 89 ? 9.740 -4.742 26.945 1.00 86.62 89 ARG A N 1
ATOM 708 C CA . ARG A 1 89 ? 11.028 -5.421 27.180 1.00 86.62 89 ARG A CA 1
ATOM 709 C C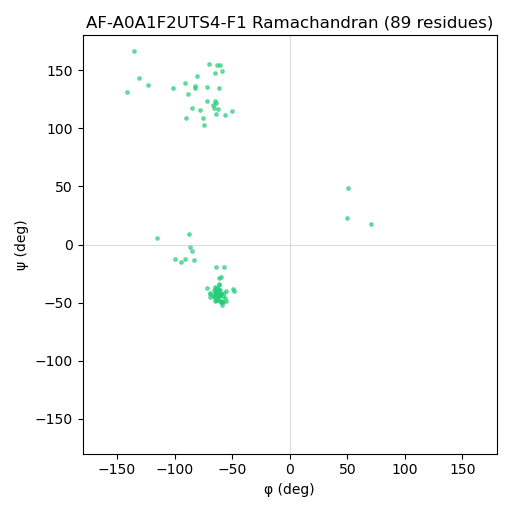 . ARG A 1 89 ? 12.053 -4.520 27.865 1.00 86.62 89 ARG A C 1
ATOM 711 O O . ARG A 1 89 ? 13.098 -5.017 28.264 1.00 86.62 89 ARG A O 1
ATOM 718 N N . ALA A 1 90 ? 11.802 -3.214 27.883 1.00 82.00 90 ALA A N 1
ATOM 719 C CA . ALA A 1 90 ? 12.713 -2.207 28.413 1.00 82.00 90 ALA A CA 1
ATOM 720 C C . ALA A 1 90 ? 12.351 -1.758 29.840 1.00 82.00 90 ALA A C 1
ATOM 722 O O . ALA A 1 90 ? 13.158 -1.069 30.458 1.00 82.00 90 ALA A O 1
ATOM 723 N N . GLY A 1 91 ? 11.160 -2.116 30.329 1.00 66.50 91 GLY A N 1
ATOM 724 C CA . GLY A 1 91 ? 10.758 -2.010 31.734 1.00 66.50 91 GLY A CA 1
ATOM 725 C C . GLY A 1 91 ? 10.708 -3.388 32.367 1.00 66.50 91 GLY A C 1
ATOM 726 O O . GLY A 1 91 ? 10.965 -3.457 33.584 1.00 66.50 91 GLY A O 1
#